Protein AF-A0A9E6W7U2-F1 (afdb_monomer_lite)

Foldseek 3Di:
DDAAADWADWDWDDDVVIWIWIDGHPDIHGVVVCVVHDDDDDDPQWQAAPPPRDTDNDADDRRHDPVCCVPPPCNDPVND

pLDDT: mean 89.59, std 7.04, range [53.53, 96.75]

Radius of gyration: 14.74 Å; chains: 1; bounding box: 38×18×37 Å

Structure (mmCIF, N/CA/C/O backbone):
data_AF-A0A9E6W7U2-F1
#
_entry.id   AF-A0A9E6W7U2-F1
#
loop_
_atom_site.group_PDB
_atom_site.id
_atom_site.type_symbol
_atom_site.label_atom_id
_atom_site.label_alt_id
_atom_site.label_comp_id
_atom_site.label_asym_id
_atom_site.label_entity_id
_atom_site.label_seq_id
_atom_site.pdbx_PDB_ins_code
_atom_site.Cartn_x
_atom_site.Cartn_y
_atom_site.Cartn_z
_atom_site.occupancy
_atom_site.B_iso_or_equiv
_atom_sit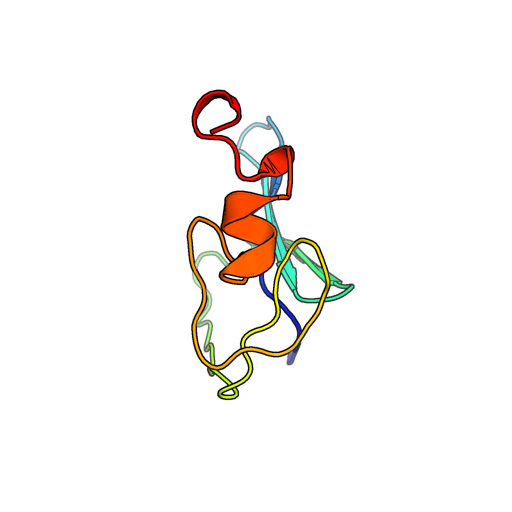e.auth_seq_id
_atom_site.auth_comp_id
_atom_site.auth_asym_id
_atom_site.auth_atom_id
_atom_site.pdbx_PDB_model_num
ATOM 1 N N . MET A 1 1 ? -3.307 -5.312 20.808 1.00 65.38 1 MET A N 1
ATOM 2 C CA . MET A 1 1 ? -2.873 -6.059 19.611 1.00 65.38 1 MET A CA 1
ATOM 3 C C . MET A 1 1 ? -1.778 -5.236 18.962 1.00 65.38 1 MET A C 1
ATOM 5 O O . MET A 1 1 ? -2.004 -4.048 18.767 1.00 65.38 1 MET A O 1
ATOM 9 N N . GLN A 1 2 ? -0.601 -5.813 18.736 1.00 81.75 2 GLN A N 1
ATOM 10 C CA . GLN A 1 2 ? 0.508 -5.143 18.056 1.00 81.75 2 GLN A CA 1
ATOM 11 C C . GLN A 1 2 ? 0.811 -5.959 16.805 1.00 81.75 2 GLN A C 1
ATOM 13 O O . GLN A 1 2 ? 1.033 -7.162 16.904 1.00 81.75 2 GLN A O 1
ATOM 18 N N . ILE A 1 3 ? 0.710 -5.315 15.647 1.00 90.00 3 ILE A N 1
ATOM 19 C CA . ILE A 1 3 ? 0.909 -5.925 14.333 1.00 90.00 3 ILE A CA 1
ATOM 20 C C . ILE A 1 3 ? 1.853 -5.003 13.579 1.00 90.00 3 ILE A C 1
ATOM 22 O O . ILE A 1 3 ? 1.731 -3.779 13.662 1.00 90.00 3 ILE A O 1
ATOM 26 N N . GLU A 1 4 ? 2.787 -5.596 12.856 1.00 90.94 4 GLU A N 1
ATOM 27 C CA . GLU A 1 4 ? 3.750 -4.893 12.025 1.00 90.94 4 GLU A CA 1
ATOM 28 C C . GLU A 1 4 ? 3.782 -5.519 10.633 1.00 90.94 4 GLU A C 1
ATOM 30 O O . GLU A 1 4 ? 3.529 -6.711 10.461 1.00 90.94 4 GLU A O 1
ATOM 35 N N . GLY A 1 5 ? 4.059 -4.698 9.628 1.00 91.19 5 GLY A N 1
ATOM 36 C CA . GLY A 1 5 ? 4.119 -5.140 8.245 1.00 91.19 5 GLY A CA 1
ATOM 37 C C . GLY A 1 5 ? 3.795 -4.021 7.270 1.00 91.19 5 GLY A C 1
ATOM 38 O O . GLY A 1 5 ? 3.445 -2.905 7.656 1.00 91.19 5 GLY A O 1
ATOM 39 N N . ASN A 1 6 ? 3.909 -4.338 5.982 1.00 90.94 6 ASN A N 1
ATOM 40 C CA . ASN A 1 6 ? 3.527 -3.415 4.921 1.00 90.94 6 ASN A CA 1
ATOM 41 C C . ASN A 1 6 ? 2.008 -3.265 4.893 1.00 90.94 6 ASN A C 1
ATOM 43 O O . ASN A 1 6 ? 1.290 -4.263 4.869 1.00 90.94 6 ASN A O 1
ATOM 47 N N . ILE A 1 7 ? 1.537 -2.022 4.865 1.00 91.62 7 ILE A N 1
ATOM 48 C CA . ILE A 1 7 ? 0.119 -1.718 4.696 1.00 91.62 7 ILE A CA 1
ATOM 49 C C . ILE A 1 7 ? -0.199 -1.694 3.202 1.00 91.62 7 ILE A C 1
ATOM 51 O O . ILE A 1 7 ? 0.534 -1.085 2.421 1.00 91.62 7 ILE A O 1
ATOM 55 N N . LEU A 1 8 ? -1.303 -2.330 2.818 1.00 90.69 8 LEU A N 1
ATOM 56 C CA . LEU A 1 8 ? -1.844 -2.280 1.459 1.00 90.69 8 LEU A CA 1
ATOM 57 C C . LEU A 1 8 ? -3.199 -1.567 1.437 1.00 90.69 8 LEU A C 1
ATOM 59 O O . LEU A 1 8 ? -3.783 -1.260 2.480 1.00 90.69 8 LEU A O 1
ATOM 63 N N . LYS A 1 9 ? -3.705 -1.294 0.228 1.00 90.19 9 LYS A N 1
ATOM 64 C CA . LYS A 1 9 ? -5.048 -0.735 0.037 1.00 90.19 9 LYS A CA 1
ATOM 65 C C . LYS A 1 9 ? -6.068 -1.610 0.766 1.00 90.19 9 LYS A C 1
ATOM 67 O O . LYS A 1 9 ? -6.039 -2.832 0.651 1.00 90.19 9 LYS A O 1
ATOM 72 N N . MET A 1 10 ? -6.963 -0.966 1.510 1.00 94.06 10 MET A N 1
ATOM 73 C CA . MET A 1 10 ? -7.989 -1.672 2.269 1.00 94.06 10 MET A CA 1
ATOM 74 C C . MET A 1 10 ? -8.865 -2.513 1.345 1.00 94.06 10 MET A C 1
ATOM 76 O O . MET A 1 10 ? -9.340 -2.030 0.312 1.00 94.06 10 MET A O 1
ATOM 80 N N . ARG A 1 11 ? -9.093 -3.762 1.749 1.00 95.25 11 ARG A N 1
ATOM 81 C CA . ARG A 1 11 ? -10.043 -4.654 1.095 1.00 95.25 11 ARG A CA 1
ATOM 82 C C . ARG A 1 11 ? -11.441 -4.290 1.574 1.00 95.25 11 ARG A C 1
ATOM 84 O O . ARG A 1 11 ? -11.665 -4.041 2.759 1.00 95.25 11 ARG A O 1
ATOM 91 N N . THR A 1 12 ? -12.381 -4.248 0.642 1.00 96.06 12 THR A N 1
ATOM 92 C CA . THR A 1 12 ? -13.777 -3.926 0.926 1.00 96.06 12 THR A CA 1
ATOM 93 C C . THR A 1 12 ? -14.650 -5.061 0.433 1.00 96.06 12 THR A C 1
ATOM 95 O O . THR A 1 12 ? -14.504 -5.503 -0.705 1.00 96.06 12 THR A O 1
ATOM 98 N N . GLU A 1 13 ? -15.566 -5.517 1.280 1.00 96.69 13 GLU A N 1
ATOM 99 C CA . GLU A 1 13 ? -16.575 -6.503 0.907 1.00 96.69 13 GLU A CA 1
ATOM 100 C C . GLU A 1 13 ? -17.959 -5.875 0.972 1.00 96.69 13 GLU A C 1
ATOM 102 O O . GLU A 1 13 ? -18.336 -5.246 1.967 1.00 96.69 13 GLU A O 1
ATOM 107 N N . LEU A 1 14 ? -18.719 -6.054 -0.111 1.00 96.19 14 LEU A N 1
ATOM 108 C CA . LEU A 1 14 ? -20.089 -5.576 -0.199 1.00 96.19 14 LEU A CA 1
ATOM 109 C C . LEU A 1 14 ? -20.958 -6.343 0.805 1.00 96.19 14 LEU A C 1
ATOM 111 O O . LEU A 1 14 ? -21.260 -7.518 0.620 1.00 96.19 14 LEU A O 1
ATOM 115 N N . ALA A 1 15 ? -21.361 -5.647 1.860 1.00 95.81 15 ALA A N 1
ATOM 116 C CA . ALA A 1 15 ? -22.224 -6.134 2.926 1.00 95.81 15 ALA A CA 1
ATOM 117 C C . ALA A 1 15 ? -23.074 -4.969 3.462 1.00 95.81 15 ALA A C 1
ATOM 119 O O . ALA A 1 15 ? -22.918 -3.825 3.025 1.00 95.81 15 ALA A O 1
ATOM 120 N N . ASN A 1 16 ? -23.983 -5.251 4.397 1.00 93.38 16 ASN A N 1
ATOM 121 C CA . ASN A 1 16 ? -24.784 -4.224 5.059 1.00 93.38 16 ASN A CA 1
ATOM 122 C C . ASN A 1 16 ? -24.693 -4.368 6.590 1.00 93.38 16 ASN A C 1
ATOM 124 O O . ASN A 1 16 ? -25.409 -5.200 7.151 1.00 93.38 16 ASN A O 1
ATOM 128 N N . PRO A 1 17 ? -23.841 -3.587 7.282 1.00 92.81 17 PRO A N 1
ATOM 129 C CA . PRO A 1 17 ? -22.933 -2.557 6.757 1.00 92.81 17 PRO A CA 1
ATOM 130 C C . PRO A 1 17 ? -21.760 -3.141 5.950 1.00 92.81 17 PRO A C 1
ATOM 132 O O . PRO A 1 17 ? -21.453 -4.323 6.063 1.00 92.81 17 PRO A O 1
ATOM 135 N N . VAL A 1 18 ? -21.104 -2.309 5.137 1.00 95.81 18 VAL A N 1
ATOM 136 C CA . VAL A 1 18 ? -19.926 -2.700 4.338 1.00 95.81 18 VAL A CA 1
ATOM 137 C C . VAL A 1 18 ? -18.788 -3.148 5.254 1.00 95.81 18 VAL A C 1
ATOM 139 O O . VAL A 1 18 ? -18.500 -2.469 6.243 1.00 95.81 18 VAL A O 1
ATOM 142 N N . ASN A 1 19 ? -18.115 -4.248 4.907 1.00 96.75 19 ASN A N 1
ATOM 143 C CA . ASN A 1 19 ? -16.973 -4.747 5.669 1.00 96.75 19 ASN A CA 1
ATOM 144 C C . ASN A 1 19 ? -15.661 -4.207 5.096 1.00 96.75 19 ASN A C 1
ATOM 146 O O . ASN A 1 19 ? -15.427 -4.242 3.886 1.00 96.75 19 ASN A O 1
ATOM 150 N N . TYR A 1 20 ? -14.802 -3.732 5.986 1.00 96.56 20 TYR A N 1
ATOM 151 C CA . TYR A 1 20 ? -13.506 -3.153 5.690 1.00 96.56 20 TYR A CA 1
ATOM 152 C C . TYR A 1 20 ? -12.412 -3.935 6.393 1.00 96.56 20 TYR A C 1
ATOM 154 O O . TYR A 1 20 ? -12.456 -4.144 7.608 1.00 96.56 20 TYR A O 1
ATOM 162 N N . PHE A 1 21 ? -11.385 -4.275 5.628 1.00 96.19 21 PHE A N 1
ATOM 163 C CA . PHE A 1 21 ? -10.233 -4.993 6.127 1.00 96.19 21 PHE A CA 1
ATOM 164 C C . PHE A 1 21 ? -8.951 -4.261 5.754 1.00 96.19 21 PHE A C 1
ATOM 166 O O . PHE A 1 21 ? -8.790 -3.811 4.618 1.00 96.19 21 PHE A O 1
ATOM 173 N N . LEU A 1 22 ? -8.050 -4.121 6.721 1.00 95.12 22 LEU A N 1
ATOM 174 C CA . LEU A 1 22 ? -6.738 -3.518 6.527 1.00 95.12 22 LEU A CA 1
ATOM 175 C C . LEU A 1 22 ? -5.674 -4.623 6.497 1.00 95.12 22 LEU A C 1
ATOM 177 O O . LEU A 1 22 ? -5.395 -5.209 7.547 1.00 95.12 22 LEU A O 1
ATOM 181 N N . PRO A 1 23 ? -5.069 -4.907 5.331 1.00 94.62 23 PRO A N 1
ATOM 182 C CA . PRO A 1 23 ? -3.935 -5.814 5.250 1.00 94.62 23 PRO A CA 1
ATOM 183 C C . PRO A 1 23 ? -2.690 -5.160 5.859 1.00 94.62 23 PRO A C 1
ATOM 185 O O . PRO A 1 23 ? -2.335 -4.034 5.498 1.00 94.62 23 PRO A O 1
ATOM 188 N N . VAL A 1 24 ? -2.025 -5.874 6.766 1.00 93.19 24 VAL A N 1
ATOM 189 C CA . VAL A 1 24 ? -0.763 -5.480 7.403 1.00 93.19 24 VAL A CA 1
ATOM 190 C C . VAL A 1 24 ? 0.185 -6.679 7.392 1.00 93.19 24 VAL A C 1
ATOM 192 O O . VAL A 1 24 ? 0.075 -7.594 8.214 1.00 93.19 24 VAL A O 1
ATOM 195 N N . GLY A 1 25 ? 1.119 -6.682 6.439 1.00 89.94 25 GLY A N 1
ATOM 196 C CA . GLY A 1 25 ? 1.990 -7.831 6.190 1.00 89.94 25 GLY A CA 1
ATOM 197 C C . GLY A 1 25 ? 1.172 -9.061 5.794 1.00 89.94 25 GLY A C 1
ATOM 198 O O . GLY A 1 25 ? 0.457 -9.031 4.799 1.00 89.94 25 GLY A O 1
ATOM 199 N N . GLU A 1 26 ? 1.264 -10.126 6.589 1.00 89.12 26 GLU A N 1
ATOM 200 C CA . GLU A 1 26 ? 0.511 -11.375 6.385 1.00 89.12 26 GLU A CA 1
ATOM 201 C C . GLU A 1 26 ? -0.835 -11.404 7.130 1.00 89.12 26 GLU A C 1
ATOM 203 O O . GLU A 1 26 ? -1.573 -12.383 7.048 1.00 89.12 26 GLU A O 1
ATOM 208 N N . ASN A 1 27 ? -1.164 -10.343 7.872 1.00 92.00 27 ASN A N 1
ATOM 209 C CA . ASN A 1 27 ? -2.386 -10.264 8.664 1.00 92.00 27 ASN A CA 1
ATOM 210 C C . ASN A 1 27 ? -3.434 -9.401 7.964 1.00 92.00 27 ASN A C 1
ATOM 212 O O . ASN A 1 27 ? -3.109 -8.398 7.332 1.00 92.00 27 ASN A O 1
ATOM 216 N N . GLU A 1 28 ? -4.705 -9.738 8.154 1.00 93.56 28 GLU A N 1
ATOM 217 C CA . GLU A 1 28 ? -5.838 -8.927 7.714 1.00 93.56 28 GLU A CA 1
ATOM 218 C C . GLU A 1 28 ? -6.657 -8.503 8.944 1.00 93.56 28 GLU A C 1
ATOM 220 O O . GLU A 1 28 ? -7.137 -9.341 9.706 1.00 93.56 28 GLU A O 1
ATOM 225 N N . ILE A 1 29 ? -6.773 -7.192 9.176 1.00 94.25 29 ILE A N 1
ATOM 226 C CA . ILE A 1 29 ? -7.440 -6.625 10.357 1.00 94.25 29 ILE A CA 1
ATOM 227 C C . ILE A 1 29 ? -8.857 -6.194 9.984 1.00 94.25 29 ILE A C 1
ATOM 229 O O . ILE A 1 29 ? -9.024 -5.327 9.126 1.00 94.25 29 ILE A O 1
ATOM 233 N N . ALA A 1 30 ? -9.873 -6.723 10.668 1.00 95.06 30 ALA A N 1
ATOM 234 C CA . ALA A 1 30 ? -11.258 -6.277 10.522 1.00 95.06 30 ALA A CA 1
ATOM 235 C C . ALA A 1 30 ? -11.450 -4.879 11.140 1.00 95.06 30 ALA A C 1
ATOM 237 O O . ALA A 1 30 ? -11.517 -4.703 12.358 1.00 95.06 30 ALA A O 1
ATOM 238 N N . MET A 1 31 ? -11.540 -3.857 10.291 1.00 94.88 31 MET A N 1
ATOM 239 C CA . MET A 1 31 ? -11.570 -2.456 10.724 1.00 94.88 31 MET A CA 1
ATOM 240 C C . MET A 1 31 ? -12.908 -2.063 11.348 1.00 94.88 31 MET A C 1
ATOM 242 O O . MET A 1 31 ? -12.945 -1.220 12.245 1.00 94.88 31 MET A O 1
ATOM 246 N N . ASN A 1 32 ? -14.003 -2.699 10.927 1.00 94.75 32 ASN A N 1
ATOM 247 C CA . ASN A 1 32 ? -15.335 -2.459 11.483 1.00 94.75 32 ASN A CA 1
ATOM 248 C C . ASN A 1 32 ? -15.386 -2.703 13.000 1.00 94.75 32 ASN A C 1
ATOM 250 O O . ASN A 1 32 ? -16.033 -1.949 13.722 1.00 94.75 32 ASN A O 1
ATOM 254 N N . GLU A 1 33 ? -14.663 -3.708 13.503 1.00 93.69 33 GLU A N 1
ATOM 255 C CA . GLU A 1 33 ? -14.621 -4.058 14.933 1.00 93.69 33 GLU A CA 1
ATOM 256 C C . GLU A 1 33 ? -13.822 -3.063 15.791 1.00 93.69 33 GLU A C 1
ATOM 258 O O . GLU A 1 33 ? -13.842 -3.117 17.030 1.00 93.69 33 GLU A O 1
ATOM 263 N N . LEU A 1 34 ? -13.078 -2.171 15.135 1.00 93.06 34 LEU A N 1
ATOM 264 C CA . LEU A 1 34 ? -12.258 -1.146 15.769 1.00 93.06 34 LEU A CA 1
ATOM 265 C C . LEU A 1 34 ? -12.947 0.223 15.798 1.00 93.06 34 LEU A C 1
ATOM 267 O O . LEU A 1 34 ? -12.411 1.159 16.391 1.00 93.06 34 LEU A O 1
ATOM 271 N N . ILE A 1 35 ? -14.144 0.349 15.216 1.00 93.94 35 ILE A N 1
ATOM 272 C CA . ILE A 1 35 ? -14.928 1.585 15.270 1.00 93.94 35 ILE A CA 1
ATOM 273 C C . ILE A 1 35 ? -15.230 1.929 16.737 1.00 93.94 35 ILE A C 1
ATOM 275 O O . ILE A 1 35 ? -15.733 1.107 17.500 1.00 93.94 35 ILE A O 1
ATOM 279 N N . GLY A 1 36 ? -14.891 3.156 17.139 1.00 94.75 36 GLY A N 1
ATOM 280 C CA . GLY A 1 36 ? -15.037 3.635 18.519 1.00 94.75 36 GLY A CA 1
ATOM 281 C C . GLY A 1 36 ? -13.892 3.247 19.463 1.00 94.75 36 GLY A C 1
ATOM 282 O O . GLY A 1 36 ? -13.927 3.621 20.634 1.00 94.75 36 GLY A O 1
ATOM 283 N N . LYS A 1 37 ? -12.866 2.534 18.980 1.00 94.50 37 LYS A N 1
ATOM 284 C CA . LYS A 1 37 ? -11.652 2.218 19.748 1.00 94.50 37 LYS A CA 1
ATOM 285 C C . LYS A 1 37 ? -10.517 3.177 19.385 1.00 94.50 37 LYS A C 1
ATOM 287 O O . LYS A 1 37 ? -10.453 3.693 18.274 1.00 94.50 37 LYS A O 1
ATOM 292 N N . ASN A 1 38 ? -9.588 3.383 20.317 1.00 93.62 38 ASN A N 1
ATOM 293 C CA . ASN A 1 38 ? -8.355 4.119 20.038 1.00 93.62 38 ASN A CA 1
ATOM 294 C C . ASN A 1 38 ? -7.362 3.221 19.295 1.00 93.62 38 ASN A C 1
ATOM 296 O O . ASN A 1 38 ? -7.012 2.145 19.781 1.00 93.62 38 ASN A O 1
ATOM 300 N N . ILE A 1 39 ? -6.889 3.687 18.141 1.00 91.56 39 ILE A N 1
ATOM 301 C CA . ILE A 1 39 ? -5.889 3.009 17.313 1.00 91.56 39 ILE A CA 1
ATOM 302 C C . ILE A 1 39 ? -4.639 3.889 17.282 1.00 91.56 39 ILE A C 1
ATOM 304 O O . ILE A 1 39 ? -4.736 5.100 17.100 1.00 91.56 39 ILE A O 1
ATOM 308 N N . SER A 1 40 ? -3.468 3.278 17.456 1.00 92.31 40 SER A N 1
ATOM 309 C CA . SER A 1 40 ? -2.177 3.947 17.298 1.00 92.31 40 SER A CA 1
ATOM 310 C C . SER A 1 40 ? -1.402 3.282 16.170 1.00 92.31 40 SER A C 1
ATOM 312 O O . SER A 1 40 ? -1.369 2.055 16.077 1.00 92.31 40 SER A O 1
ATOM 314 N N . MET A 1 41 ? -0.790 4.094 15.314 1.00 90.62 41 MET A N 1
ATOM 315 C CA . MET A 1 41 ? 0.049 3.644 14.210 1.00 90.62 41 MET A CA 1
ATOM 316 C C . MET A 1 41 ? 1.407 4.317 14.336 1.00 90.62 41 MET A C 1
ATOM 318 O O . MET A 1 41 ? 1.485 5.528 14.539 1.00 90.62 41 MET A O 1
ATOM 322 N N . ASN A 1 42 ? 2.472 3.533 14.200 1.00 92.81 42 ASN A N 1
ATOM 323 C CA . ASN A 1 42 ? 3.834 4.041 14.203 1.00 92.81 42 ASN A CA 1
ATOM 324 C C . ASN A 1 42 ? 4.528 3.654 12.902 1.00 92.81 42 ASN A C 1
ATOM 326 O O . ASN A 1 42 ? 4.589 2.477 12.551 1.00 92.81 42 ASN A O 1
ATOM 330 N N . PHE A 1 43 ? 5.076 4.644 12.204 1.00 90.31 43 PHE A N 1
ATOM 331 C CA . PHE A 1 43 ? 5.863 4.395 11.008 1.00 90.31 43 PHE A CA 1
ATOM 332 C C . PHE A 1 43 ? 7.291 4.002 11.399 1.00 90.31 43 PHE A C 1
ATOM 334 O O . PHE A 1 43 ? 7.996 4.759 12.061 1.00 90.31 43 PHE A O 1
ATOM 341 N N . THR A 1 44 ? 7.732 2.819 10.973 1.00 89.31 44 THR A N 1
ATOM 342 C CA . THR A 1 44 ? 9.053 2.262 11.318 1.00 89.31 44 THR A CA 1
ATOM 343 C C . THR A 1 44 ? 10.207 2.874 10.519 1.00 89.31 44 THR A C 1
ATOM 345 O O . THR A 1 44 ? 11.364 2.549 10.768 1.00 89.31 44 THR A O 1
ATOM 348 N N . GLY A 1 45 ? 9.922 3.743 9.542 1.00 90.12 45 GLY A N 1
ATOM 349 C CA . GLY A 1 45 ? 10.926 4.265 8.610 1.00 90.12 45 GLY A CA 1
ATOM 350 C C . GLY A 1 45 ? 11.207 3.337 7.426 1.00 90.12 45 GLY A C 1
ATOM 351 O O . GLY A 1 45 ? 12.017 3.674 6.562 1.00 90.12 45 GLY A O 1
ATOM 352 N N . GLN A 1 46 ? 10.544 2.179 7.362 1.00 90.50 46 GLN A N 1
ATOM 353 C CA . GLN A 1 46 ? 10.691 1.234 6.268 1.00 90.50 46 GLN A CA 1
ATOM 354 C C . GLN A 1 46 ? 9.589 1.430 5.229 1.00 90.50 46 GLN A C 1
ATOM 356 O O . GLN A 1 46 ? 8.403 1.325 5.528 1.00 90.50 46 GLN A O 1
ATOM 361 N N . ILE A 1 47 ? 9.998 1.674 3.988 1.00 91.00 47 ILE A N 1
ATOM 362 C CA . ILE A 1 47 ? 9.115 1.667 2.824 1.00 91.00 47 ILE A CA 1
ATOM 363 C C . ILE A 1 47 ? 9.545 0.493 1.960 1.00 91.00 47 ILE A C 1
ATOM 365 O O . ILE A 1 47 ? 10.728 0.359 1.657 1.00 91.00 47 ILE A O 1
ATOM 369 N N . ASN A 1 48 ? 8.601 -0.355 1.571 1.00 93.06 48 ASN A N 1
ATOM 370 C CA . ASN A 1 48 ? 8.853 -1.480 0.682 1.00 93.06 48 ASN A CA 1
ATOM 371 C C . ASN A 1 48 ? 7.979 -1.334 -0.564 1.00 93.06 48 ASN A C 1
ATOM 373 O O . ASN A 1 48 ? 6.807 -0.978 -0.465 1.00 93.06 48 ASN A O 1
ATOM 377 N N . CYS A 1 49 ? 8.558 -1.601 -1.733 1.00 91.44 49 CYS A N 1
ATOM 378 C CA . CYS A 1 49 ? 7.822 -1.597 -2.992 1.00 91.44 49 CYS A CA 1
ATOM 379 C C . CYS A 1 49 ? 6.723 -2.667 -2.974 1.00 91.44 49 CYS A C 1
ATOM 381 O O . CYS A 1 49 ? 7.032 -3.832 -2.727 1.00 91.44 49 CYS A O 1
ATOM 383 N N . ILE A 1 50 ? 5.486 -2.307 -3.318 1.00 90.25 50 ILE A N 1
ATOM 384 C CA . ILE A 1 50 ? 4.367 -3.266 -3.338 1.00 90.25 50 ILE A CA 1
ATOM 385 C C . ILE A 1 50 ? 4.512 -4.360 -4.411 1.00 90.25 50 ILE A C 1
ATOM 387 O O . ILE A 1 50 ? 4.026 -5.462 -4.208 1.00 90.25 50 ILE A O 1
ATOM 391 N N . SER A 1 51 ? 5.231 -4.088 -5.510 1.00 89.31 51 SER A N 1
ATOM 392 C CA . SER A 1 51 ? 5.435 -5.057 -6.604 1.00 89.31 51 SER A CA 1
ATOM 393 C C . SER A 1 51 ? 6.618 -5.992 -6.347 1.00 89.31 51 SER A C 1
ATOM 395 O O . SER A 1 51 ? 6.512 -7.206 -6.469 1.00 89.31 51 SER A O 1
ATOM 397 N N . CYS A 1 52 ? 7.779 -5.435 -5.976 1.00 8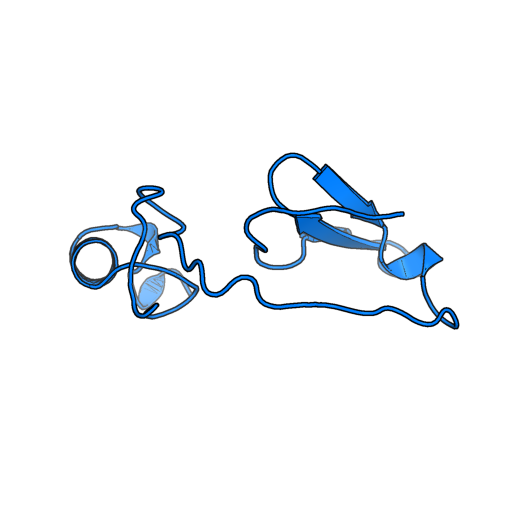9.69 52 CYS A N 1
ATOM 398 C CA . CYS A 1 52 ? 9.025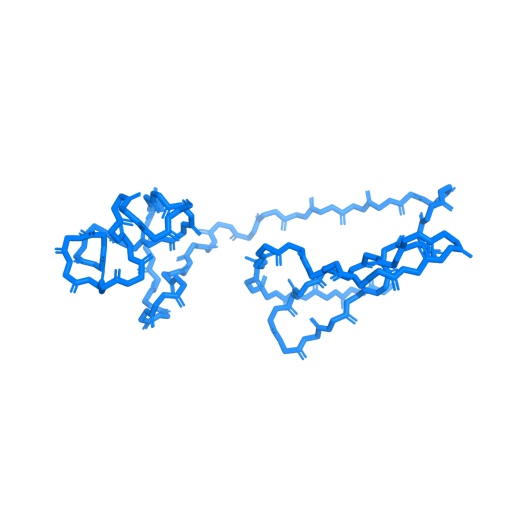 -6.205 -5.879 1.00 89.69 52 CYS A CA 1
ATOM 399 C C . CYS A 1 52 ? 9.532 -6.430 -4.450 1.00 89.69 52 CYS A C 1
ATOM 401 O O . CYS A 1 52 ? 10.585 -7.037 -4.271 1.00 89.69 52 CYS A O 1
ATOM 403 N N . GLY A 1 53 ? 8.861 -5.883 -3.433 1.00 89.00 53 GLY A N 1
ATOM 404 C CA . GLY A 1 53 ? 9.245 -6.018 -2.024 1.00 89.00 53 GLY A CA 1
ATOM 405 C C . GLY A 1 53 ? 10.523 -5.277 -1.616 1.00 89.00 53 GLY A C 1
ATOM 406 O O . GLY A 1 53 ? 10.879 -5.272 -0.441 1.00 89.00 53 GLY A O 1
ATOM 407 N N . LYS A 1 54 ? 11.230 -4.631 -2.553 1.00 91.69 54 LYS A N 1
ATOM 408 C CA . LYS A 1 54 ? 12.498 -3.950 -2.265 1.00 91.69 54 LYS A CA 1
ATOM 409 C C . LYS A 1 54 ? 12.289 -2.786 -1.299 1.00 91.69 54 LYS A C 1
ATOM 411 O O . LYS A 1 54 ? 11.435 -1.933 -1.544 1.00 91.69 54 LYS A O 1
ATOM 416 N N . GLN A 1 55 ? 13.146 -2.698 -0.285 1.00 91.50 55 GLN A N 1
ATOM 417 C CA . GLN A 1 55 ? 13.202 -1.543 0.602 1.00 91.50 55 GLN A CA 1
ATOM 418 C C . GLN A 1 55 ? 13.679 -0.296 -0.155 1.00 91.50 55 GLN A C 1
ATOM 420 O O . GLN A 1 55 ? 14.707 -0.306 -0.842 1.00 91.50 55 GLN A O 1
ATOM 425 N N . THR A 1 56 ? 12.941 0.797 -0.011 1.00 90.50 56 THR A N 1
ATOM 426 C CA . THR A 1 56 ? 13.243 2.092 -0.617 1.00 90.50 56 THR A CA 1
ATOM 427 C C . THR A 1 56 ? 13.183 3.204 0.420 1.00 90.50 56 THR A C 1
ATOM 429 O O . THR A 1 56 ? 12.637 3.057 1.507 1.00 90.50 56 THR A O 1
ATOM 432 N N . LYS A 1 57 ? 13.787 4.347 0.085 1.00 87.44 57 LYS A N 1
ATOM 433 C CA . LYS A 1 57 ? 13.701 5.562 0.909 1.00 87.44 57 LYS A CA 1
ATOM 434 C C . LYS A 1 57 ? 12.442 6.378 0.618 1.00 87.44 57 LYS A C 1
ATOM 436 O O . LYS A 1 57 ? 12.053 7.212 1.422 1.00 87.44 57 LYS A O 1
ATOM 441 N N . THR A 1 58 ? 11.839 6.154 -0.545 1.00 86.44 58 THR A N 1
ATOM 442 C CA . THR A 1 58 ? 10.643 6.841 -1.028 1.00 86.44 58 THR A CA 1
ATOM 443 C C . THR A 1 58 ? 9.746 5.846 -1.755 1.00 86.44 58 THR A C 1
ATOM 445 O O . THR A 1 58 ? 10.234 4.888 -2.366 1.00 86.44 58 THR A O 1
ATOM 448 N N . SER A 1 59 ? 8.438 6.071 -1.694 1.00 88.06 59 SER A N 1
ATOM 449 C CA . SER A 1 59 ? 7.453 5.393 -2.535 1.00 88.06 59 SER A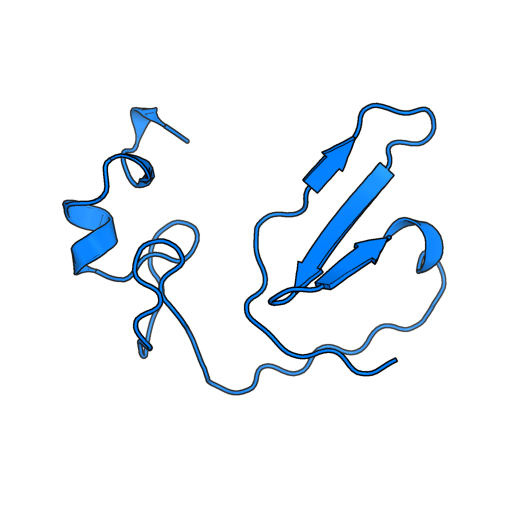 CA 1
ATOM 450 C C . SER A 1 59 ? 6.947 6.341 -3.616 1.00 88.06 59 SER A C 1
ATOM 452 O O . SER A 1 59 ? 6.943 7.562 -3.460 1.00 88.06 59 SER A O 1
ATOM 454 N N . PHE A 1 60 ? 6.517 5.755 -4.723 1.00 85.19 60 PHE A N 1
ATOM 455 C CA . PHE A 1 60 ? 5.832 6.414 -5.824 1.00 85.19 60 PHE A CA 1
ATOM 456 C C . PHE A 1 60 ? 4.505 5.691 -6.068 1.00 85.19 60 PHE A C 1
ATOM 458 O O . PHE A 1 60 ? 4.366 4.559 -5.622 1.00 85.19 60 PHE A O 1
ATOM 465 N N . ASN A 1 61 ? 3.546 6.361 -6.715 1.00 80.12 61 ASN A N 1
ATOM 466 C CA . ASN A 1 61 ? 2.195 5.897 -7.085 1.00 80.12 61 ASN A CA 1
ATOM 467 C C . ASN A 1 61 ? 1.721 4.578 -6.428 1.00 80.12 61 ASN A C 1
ATOM 469 O O . ASN A 1 61 ? 2.189 3.511 -6.794 1.00 80.12 61 ASN A O 1
ATOM 473 N N . GLN A 1 62 ? 0.803 4.620 -5.459 1.00 78.88 62 GLN A N 1
ATOM 474 C CA . GLN A 1 62 ? 0.282 3.426 -4.753 1.00 78.88 62 GLN A CA 1
ATOM 475 C C . GLN A 1 62 ? 1.310 2.569 -3.974 1.00 78.88 62 GLN A C 1
ATOM 477 O O . GLN A 1 62 ? 0.917 1.592 -3.349 1.00 78.88 62 GLN A O 1
ATOM 482 N N . GLY A 1 63 ? 2.600 2.929 -3.932 1.00 86.50 63 GLY A N 1
ATOM 483 C CA . GLY A 1 63 ? 3.615 2.203 -3.152 1.00 86.50 63 GLY A CA 1
ATOM 484 C C . GLY A 1 63 ? 4.706 1.517 -3.978 1.00 86.50 63 GLY A C 1
ATOM 485 O O . GLY A 1 63 ? 5.440 0.688 -3.442 1.00 86.50 63 GLY A O 1
ATOM 486 N N . PHE A 1 64 ? 4.852 1.832 -5.266 1.00 89.44 64 PHE A N 1
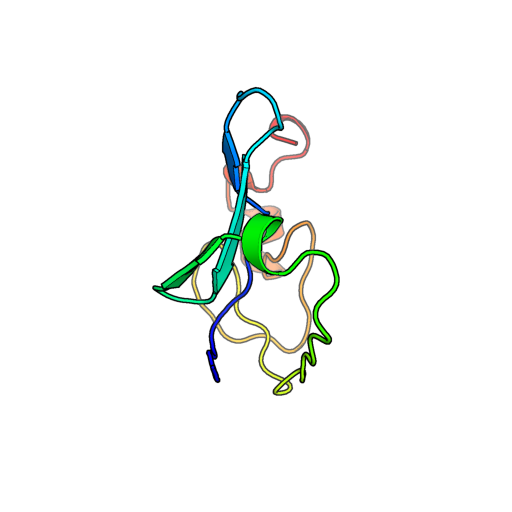ATOM 487 C CA . PHE A 1 64 ? 5.936 1.311 -6.101 1.00 89.44 64 PHE A CA 1
ATOM 488 C C . PHE A 1 64 ? 7.275 2.018 -5.840 1.00 89.44 64 PHE A C 1
ATOM 490 O O . PHE A 1 64 ? 7.343 3.188 -5.462 1.00 89.44 64 PHE A O 1
ATOM 497 N N . CYS A 1 65 ? 8.383 1.325 -6.105 1.00 91.94 65 CYS A N 1
ATOM 498 C CA . CYS A 1 65 ? 9.676 1.976 -6.296 1.00 91.94 65 CYS A CA 1
ATOM 499 C C . CYS A 1 65 ? 9.751 2.621 -7.687 1.00 91.94 65 CYS A C 1
ATOM 501 O O . CYS A 1 65 ? 8.992 2.259 -8.581 1.00 91.94 65 CYS A O 1
ATOM 503 N N . TYR A 1 66 ? 10.713 3.520 -7.903 1.00 90.62 66 TYR A N 1
ATOM 504 C CA . TYR A 1 66 ? 10.875 4.218 -9.186 1.00 90.62 66 TYR A CA 1
ATOM 505 C C . TYR A 1 66 ? 10.980 3.271 -10.395 1.00 90.62 66 TYR A C 1
ATOM 507 O O . TYR A 1 66 ? 10.395 3.535 -11.439 1.00 90.62 66 TYR A O 1
ATOM 515 N N . ASN A 1 67 ? 11.681 2.141 -10.247 1.00 90.88 67 ASN A N 1
ATOM 516 C CA . ASN A 1 67 ? 11.800 1.156 -11.321 1.00 90.88 67 ASN A CA 1
ATOM 517 C C . ASN A 1 67 ? 10.462 0.460 -11.608 1.00 90.88 67 ASN A C 1
ATOM 519 O O . ASN A 1 67 ? 10.054 0.362 -12.760 1.00 90.88 67 ASN A O 1
ATOM 523 N N . CYS A 1 68 ? 9.769 -0.011 -10.567 1.00 91.56 68 CYS A N 1
ATOM 524 C CA . CYS A 1 68 ? 8.473 -0.674 -10.720 1.00 91.56 68 CYS A CA 1
ATOM 525 C C . CYS A 1 68 ? 7.404 0.287 -11.235 1.00 91.56 68 CYS A C 1
ATOM 527 O O . CYS A 1 68 ? 6.597 -0.120 -12.050 1.00 91.56 68 CYS A O 1
ATOM 529 N N . LEU A 1 69 ? 7.449 1.566 -10.863 1.00 89.50 69 LEU A N 1
ATOM 530 C CA . LEU A 1 69 ? 6.551 2.571 -11.424 1.00 89.50 69 LEU A CA 1
ATOM 531 C C . LEU A 1 69 ? 6.623 2.623 -12.960 1.00 89.50 69 LEU A C 1
ATOM 533 O O . LEU A 1 69 ? 5.605 2.799 -13.612 1.00 89.50 69 LEU A O 1
ATOM 537 N N . GLN A 1 70 ? 7.822 2.485 -13.533 1.00 88.94 70 GLN A N 1
ATOM 538 C CA . GLN A 1 70 ? 8.019 2.561 -14.985 1.00 88.94 70 GLN A CA 1
AT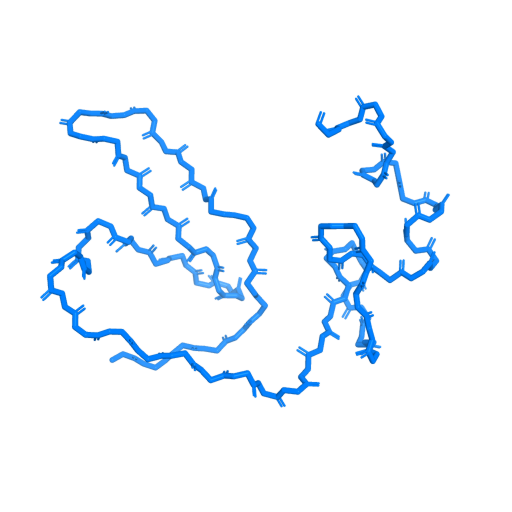OM 539 C C . GLN A 1 70 ? 7.806 1.233 -15.711 1.00 88.94 70 GLN A C 1
ATOM 541 O O . GLN A 1 70 ? 7.537 1.230 -16.908 1.00 88.94 70 GLN A O 1
ATOM 546 N N . THR A 1 71 ? 8.007 0.111 -15.019 1.00 90.44 71 THR A N 1
ATOM 547 C CA . THR A 1 71 ? 8.122 -1.212 -15.657 1.00 90.44 71 THR A CA 1
ATOM 548 C C . THR A 1 71 ? 7.012 -2.179 -15.273 1.00 90.44 71 THR A C 1
ATOM 550 O O . THR A 1 71 ? 6.736 -3.102 -16.036 1.00 90.44 71 THR A O 1
ATOM 553 N N . ALA A 1 72 ? 6.375 -2.001 -14.113 1.00 88.00 72 ALA A N 1
ATOM 554 C CA . ALA A 1 72 ? 5.329 -2.895 -13.643 1.00 88.00 72 ALA A CA 1
ATOM 555 C C . ALA A 1 72 ? 4.007 -2.569 -14.364 1.00 88.00 72 ALA A C 1
ATOM 557 O O . ALA A 1 72 ? 3.558 -1.423 -14.309 1.00 88.00 72 ALA A O 1
ATOM 558 N N . PRO A 1 73 ? 3.347 -3.551 -15.006 1.00 85.31 73 PRO A N 1
ATOM 559 C CA . PRO A 1 73 ? 2.077 -3.324 -15.705 1.00 85.31 73 PRO A CA 1
ATOM 560 C C . PRO A 1 73 ? 0.976 -2.764 -14.792 1.00 85.31 73 PRO A C 1
ATOM 562 O O . PRO A 1 73 ? 0.204 -1.902 -15.195 1.00 85.31 73 PRO A O 1
ATOM 565 N N . GLU A 1 74 ? 0.954 -3.218 -13.540 1.00 83.88 74 GLU A N 1
ATOM 566 C CA . GLU A 1 74 ? 0.066 -2.769 -12.456 1.00 83.88 74 GLU A CA 1
ATOM 567 C C . GLU A 1 74 ? 0.248 -1.293 -12.057 1.00 83.88 74 GLU A C 1
ATOM 569 O O . GLU A 1 74 ? -0.635 -0.719 -11.428 1.00 83.88 74 GLU A O 1
ATOM 574 N N . ALA A 1 75 ? 1.368 -0.663 -12.429 1.00 82.88 75 ALA A N 1
ATOM 575 C CA . ALA A 1 75 ? 1.629 0.752 -12.173 1.00 82.88 75 ALA A CA 1
ATOM 576 C C . ALA A 1 75 ? 1.165 1.673 -13.319 1.00 82.88 75 ALA A C 1
ATOM 578 O O . ALA A 1 75 ? 1.350 2.890 -13.242 1.00 82.88 75 ALA A O 1
ATOM 579 N N . SER A 1 76 ? 0.591 1.103 -14.386 1.00 82.38 76 SER A N 1
ATOM 580 C CA . SER A 1 76 ? 0.104 1.848 -15.546 1.00 82.38 76 SER A CA 1
ATOM 581 C C . SER A 1 76 ? -1.081 2.744 -15.185 1.00 82.38 76 SER A C 1
ATOM 583 O O . SER A 1 76 ? -1.977 2.345 -14.446 1.00 82.38 76 SER A O 1
ATOM 585 N N . GLU A 1 77 ? -1.116 3.943 -15.766 1.00 76.94 77 GLU A N 1
ATOM 586 C CA . GLU A 1 77 ? -2.183 4.929 -15.556 1.00 76.94 77 GLU A CA 1
ATOM 587 C C . GLU A 1 77 ? -3.576 4.384 -15.904 1.00 76.94 77 GLU A C 1
ATOM 589 O O . GLU A 1 77 ? -4.555 4.710 -15.244 1.00 76.94 77 GLU A O 1
ATOM 594 N N . SER A 1 78 ? -3.655 3.485 -16.887 1.00 76.81 78 SER A N 1
ATOM 595 C CA . SER A 1 78 ? -4.909 2.866 -17.327 1.00 76.81 78 SER A CA 1
ATOM 596 C C . SER A 1 78 ? -5.427 1.752 -16.405 1.00 76.81 78 SER A C 1
ATOM 598 O O . SER A 1 78 ? -6.482 1.187 -16.686 1.00 76.81 78 SER A O 1
ATOM 600 N N . VAL A 1 79 ? -4.676 1.379 -15.361 1.00 67.88 79 VAL A N 1
ATOM 601 C CA . VAL A 1 79 ? -5.024 0.301 -14.410 1.00 67.88 79 VAL A CA 1
ATOM 602 C C . VAL A 1 79 ? -5.575 0.868 -13.087 1.00 67.88 79 VAL A C 1
ATOM 604 O O . VAL A 1 79 ? -6.042 0.106 -12.240 1.00 67.88 79 VAL A O 1
ATOM 607 N N . ILE A 1 80 ? -5.548 2.196 -12.917 1.00 53.53 80 ILE A N 1
ATOM 608 C CA . ILE A 1 80 ? -5.974 2.908 -11.701 1.00 53.53 80 ILE A CA 1
ATOM 609 C C . ILE A 1 80 ? -7.496 3.082 -11.652 1.00 53.53 80 ILE A C 1
ATOM 611 O O . ILE A 1 80 ? -8.088 3.454 -12.690 1.00 53.53 80 ILE A O 1
#

Secondary structure (DSSP, 8-state):
----S-B-PPEEE--SSPEEEEEETTEEEESGGGTTS-------S-EE-TTT--EESS-BGGGB-HHHHHH-GGGSGGG-

Sequence (80 aa):
MQIEGNILKMRTELANPVNYFLPVGENEIAMNELIGKNISMNFTGQINCISCGKQTKTSFNQGFCYNCLQTAPEASESVI